Protein AF-A0A564ZM35-F1 (afdb_monomer_lite)

Structure (mmCIF, N/CA/C/O backbone):
data_AF-A0A564ZM35-F1
#
_entry.id   AF-A0A564ZM35-F1
#
loop_
_atom_site.group_PDB
_atom_site.id
_atom_site.type_symbol
_atom_site.label_atom_id
_atom_site.label_alt_id
_atom_site.label_comp_id
_atom_site.label_asym_id
_atom_site.label_entity_id
_at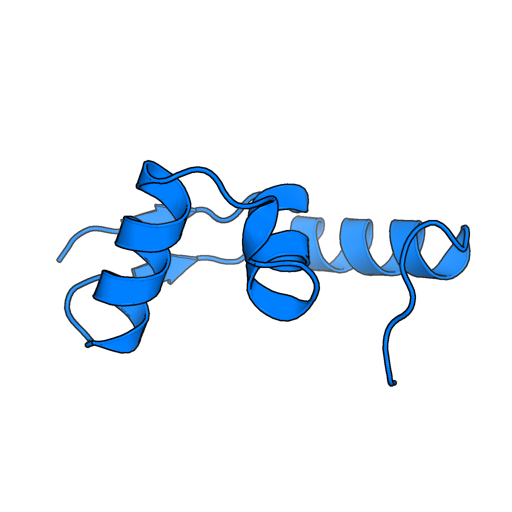om_site.label_seq_id
_atom_site.pdbx_PDB_ins_code
_atom_site.Cartn_x
_atom_site.Cartn_y
_atom_site.Cartn_z
_atom_site.occupancy
_atom_site.B_iso_or_equiv
_atom_site.auth_seq_id
_atom_site.auth_comp_id
_atom_site.auth_asym_id
_atom_site.auth_atom_id
_atom_site.pdbx_PDB_model_num
ATOM 1 N N . MET A 1 1 ? -17.676 6.108 10.965 1.00 79.50 1 MET A N 1
ATOM 2 C CA . MET A 1 1 ? -16.814 5.303 10.076 1.00 79.50 1 MET A CA 1
ATOM 3 C C . MET A 1 1 ? -15.576 6.124 9.782 1.00 79.50 1 MET A C 1
ATOM 5 O O . MET A 1 1 ? -15.725 7.230 9.277 1.00 79.50 1 MET A O 1
ATOM 9 N N . THR A 1 2 ? -14.400 5.662 10.199 1.00 95.38 2 THR A N 1
ATOM 10 C CA . THR A 1 2 ? -13.157 6.442 10.087 1.00 95.38 2 THR A CA 1
ATOM 11 C C . THR A 1 2 ? -12.680 6.474 8.638 1.00 95.38 2 THR A C 1
ATOM 13 O O . THR A 1 2 ? -12.757 5.461 7.941 1.00 95.38 2 THR A O 1
ATOM 16 N N . THR A 1 3 ? -12.187 7.627 8.191 1.00 97.88 3 THR A N 1
ATOM 17 C CA . THR A 1 3 ? -11.635 7.811 6.846 1.00 97.88 3 THR A CA 1
ATOM 18 C C . THR A 1 3 ? -10.145 8.089 6.953 1.00 97.88 3 THR A C 1
ATOM 20 O O . THR A 1 3 ? -9.729 8.978 7.692 1.00 97.88 3 THR A O 1
ATOM 23 N N . TYR A 1 4 ? -9.358 7.342 6.192 1.00 98.19 4 TYR A N 1
ATOM 24 C CA . TYR A 1 4 ? -7.919 7.516 6.056 1.00 98.19 4 TYR A CA 1
ATOM 25 C C . TYR A 1 4 ? -7.585 7.906 4.617 1.00 98.19 4 TYR A C 1
ATOM 27 O O . TYR A 1 4 ? -8.311 7.550 3.688 1.00 98.19 4 TYR A O 1
ATOM 35 N N . ILE A 1 5 ? -6.472 8.607 4.429 1.00 98.00 5 ILE A N 1
ATOM 36 C CA . ILE A 1 5 ? -5.911 8.908 3.111 1.00 98.00 5 ILE A CA 1
ATOM 37 C C . ILE A 1 5 ? -4.630 8.089 2.980 1.00 98.00 5 ILE A C 1
ATOM 39 O O . ILE A 1 5 ? -3.774 8.145 3.864 1.00 98.00 5 ILE A O 1
ATOM 43 N N . ALA A 1 6 ? -4.526 7.286 1.923 1.00 97.69 6 ALA A N 1
ATOM 44 C CA . ALA A 1 6 ? -3.319 6.519 1.654 1.00 97.69 6 ALA A CA 1
ATOM 45 C C . ALA A 1 6 ? -2.212 7.429 1.106 1.00 97.69 6 ALA A C 1
ATOM 47 O O . ALA A 1 6 ? -2.470 8.295 0.273 1.00 97.69 6 ALA A O 1
ATOM 48 N N . ASP A 1 7 ? -0.988 7.186 1.565 1.00 96.88 7 ASP A N 1
ATOM 49 C CA . ASP A 1 7 ? 0.242 7.681 0.952 1.00 96.88 7 ASP A CA 1
ATOM 50 C C . ASP A 1 7 ? 0.765 6.610 -0.015 1.00 96.88 7 ASP A C 1
ATOM 52 O O . ASP A 1 7 ? 0.430 5.425 0.112 1.00 96.88 7 ASP A O 1
ATOM 56 N N . THR A 1 8 ? 1.628 6.996 -0.947 1.00 96.62 8 THR A N 1
ATOM 57 C CA . THR A 1 8 ? 2.247 6.072 -1.900 1.00 96.62 8 THR A CA 1
ATOM 58 C C . THR A 1 8 ? 2.959 4.909 -1.222 1.00 96.62 8 THR A C 1
ATOM 60 O O . THR A 1 8 ? 2.745 3.755 -1.601 1.00 96.62 8 THR A O 1
ATOM 63 N N . HIS A 1 9 ? 3.740 5.155 -0.168 1.00 95.25 9 HIS A N 1
ATOM 64 C CA . HIS A 1 9 ? 4.440 4.067 0.514 1.00 95.25 9 HIS A CA 1
ATOM 65 C C . HIS A 1 9 ? 3.489 3.139 1.263 1.00 95.25 9 HIS A C 1
ATOM 67 O O . HIS A 1 9 ? 3.706 1.926 1.273 1.00 95.25 9 HIS A O 1
ATOM 73 N N . SER A 1 10 ? 2.432 3.677 1.879 1.00 96.75 10 SER A N 1
ATOM 74 C CA . SER A 1 10 ? 1.495 2.840 2.628 1.00 96.75 10 SER A CA 1
ATOM 75 C C . SER A 1 10 ? 0.708 1.914 1.704 1.00 96.75 10 SER A C 1
ATOM 77 O O . SER A 1 10 ? 0.531 0.746 2.049 1.00 96.75 10 SER A O 1
ATOM 79 N N . LEU A 1 11 ? 0.315 2.391 0.516 1.00 96.50 11 LEU A N 1
ATOM 80 C CA . LEU A 1 11 ? -0.361 1.571 -0.487 1.00 96.50 11 LEU A CA 1
ATOM 81 C C . LEU A 1 11 ? 0.582 0.531 -1.112 1.00 96.50 11 LEU A C 1
ATOM 83 O O . LEU A 1 11 ? 0.230 -0.646 -1.160 1.00 96.50 11 LEU A O 1
ATOM 87 N N . ILE A 1 12 ? 1.797 0.924 -1.517 1.00 95.00 12 ILE A N 1
ATOM 88 C CA . ILE A 1 12 ? 2.797 -0.009 -2.072 1.00 95.00 12 ILE A CA 1
ATOM 89 C C . ILE A 1 12 ? 3.114 -1.127 -1.075 1.00 95.00 12 ILE A C 1
ATOM 91 O O . ILE A 1 12 ? 3.137 -2.301 -1.444 1.00 95.00 12 ILE A O 1
ATOM 95 N N . TRP A 1 13 ? 3.370 -0.791 0.192 1.00 95.69 13 TRP A N 1
ATOM 96 C CA . TRP A 1 13 ? 3.710 -1.804 1.192 1.00 95.69 13 TRP A CA 1
ATOM 97 C C . TRP A 1 13 ? 2.521 -2.682 1.545 1.00 95.69 13 TRP A C 1
ATOM 99 O O . TRP A 1 13 ? 2.708 -3.882 1.694 1.00 95.69 13 TRP A O 1
ATOM 109 N N . TYR A 1 14 ? 1.308 -2.134 1.625 1.00 95.81 14 TYR A N 1
ATOM 110 C CA . TYR A 1 14 ? 0.116 -2.956 1.828 1.00 95.81 14 TYR A CA 1
ATOM 111 C C . TYR A 1 14 ? -0.052 -4.018 0.727 1.00 95.81 14 TYR A C 1
ATOM 113 O O . TYR A 1 14 ? -0.376 -5.159 1.043 1.00 95.81 14 TYR A O 1
ATOM 121 N N . LEU A 1 15 ? 0.220 -3.663 -0.533 1.00 92.12 15 LEU A N 1
ATOM 122 C CA . LEU A 1 15 ? 0.035 -4.557 -1.680 1.00 92.12 15 LEU A CA 1
ATOM 123 C C . LEU A 1 15 ? 1.189 -5.549 -1.894 1.00 92.12 15 LEU A C 1
ATOM 125 O O . LEU A 1 15 ? 0.934 -6.693 -2.251 1.00 92.12 15 LEU A O 1
ATOM 129 N N . GLY A 1 16 ? 2.445 -5.129 -1.705 1.00 90.50 16 GLY A N 1
ATOM 130 C CA . GLY A 1 16 ? 3.612 -5.918 -2.133 1.00 90.50 16 GLY A CA 1
ATOM 131 C C . GLY A 1 16 ? 4.663 -6.210 -1.062 1.00 90.50 16 GLY A C 1
ATOM 132 O O . GLY A 1 16 ? 5.571 -7.000 -1.301 1.00 90.50 16 GLY A O 1
ATOM 133 N N . ALA A 1 17 ? 4.592 -5.574 0.110 1.00 91.12 17 ALA A N 1
ATOM 134 C CA . ALA A 1 17 ? 5.573 -5.773 1.180 1.00 91.12 17 ALA A CA 1
ATOM 135 C C . ALA A 1 17 ? 4.961 -5.484 2.563 1.00 91.12 17 ALA A C 1
ATOM 137 O O . ALA A 1 17 ? 5.407 -4.549 3.243 1.00 91.12 17 ALA A O 1
ATOM 138 N N . PRO A 1 18 ? 3.935 -6.247 2.994 1.00 90.06 18 PRO A N 1
ATOM 139 C CA . PRO A 1 18 ? 3.143 -5.908 4.171 1.00 90.06 18 PRO A CA 1
ATOM 140 C C . PRO A 1 18 ? 3.992 -5.813 5.432 1.00 90.06 18 PRO A C 1
ATOM 142 O O . PRO A 1 18 ? 3.662 -5.005 6.292 1.00 90.06 18 PRO A O 1
ATOM 145 N N . ASP A 1 19 ? 5.110 -6.535 5.533 1.00 93.06 19 ASP A N 1
ATOM 146 C CA . ASP A 1 19 ? 6.044 -6.477 6.666 1.00 93.06 19 ASP A CA 1
ATOM 147 C C . ASP A 1 19 ? 6.664 -5.090 6.882 1.00 93.06 19 ASP A C 1
ATOM 149 O O . ASP A 1 19 ? 6.954 -4.713 8.017 1.00 93.06 19 ASP A O 1
ATOM 153 N N . ARG A 1 20 ? 6.797 -4.285 5.818 1.00 94.69 20 ARG A N 1
ATOM 154 C CA . ARG A 1 20 ? 7.292 -2.898 5.890 1.00 94.69 20 ARG A CA 1
ATOM 155 C C . ARG A 1 20 ? 6.231 -1.908 6.374 1.00 94.69 20 ARG A C 1
ATOM 157 O O . ARG A 1 20 ? 6.555 -0.766 6.695 1.00 94.69 20 ARG A O 1
ATOM 164 N N . LEU A 1 21 ? 4.966 -2.322 6.432 1.00 96.56 21 LEU A N 1
ATOM 165 C CA . LEU A 1 21 ? 3.854 -1.477 6.842 1.00 96.56 21 LEU A CA 1
ATOM 166 C C . LEU A 1 21 ? 3.809 -1.334 8.370 1.00 96.56 21 LEU A C 1
ATOM 168 O O . LEU A 1 21 ? 3.703 -2.316 9.106 1.00 96.56 21 LEU A O 1
ATOM 172 N N . GLY A 1 22 ? 3.837 -0.094 8.859 1.00 96.31 22 GLY A N 1
ATOM 173 C CA . GLY A 1 22 ? 3.715 0.189 10.290 1.00 96.31 22 GLY A CA 1
ATOM 174 C C . GLY A 1 22 ? 2.386 -0.299 10.884 1.00 96.31 22 GLY A C 1
ATOM 175 O O . GLY A 1 22 ? 1.360 -0.352 10.202 1.00 96.31 22 GLY A O 1
ATOM 176 N N . SER A 1 23 ? 2.379 -0.600 12.187 1.00 96.62 23 SER A N 1
ATOM 177 C CA . SER A 1 23 ? 1.229 -1.187 12.898 1.00 96.62 23 SER A CA 1
ATOM 178 C C . SER A 1 23 ? -0.070 -0.383 12.755 1.00 96.62 23 SER A C 1
ATOM 180 O O . SER A 1 23 ? -1.130 -0.963 12.531 1.00 96.62 23 SER A O 1
ATOM 182 N N . ARG A 1 24 ? 0.006 0.954 12.815 1.00 96.31 24 ARG A N 1
ATOM 183 C CA . ARG A 1 24 ? -1.161 1.839 12.642 1.00 96.31 24 ARG A CA 1
ATOM 184 C C . ARG A 1 24 ? -1.758 1.757 11.239 1.00 96.31 24 ARG A C 1
ATOM 186 O O . ARG A 1 24 ? -2.972 1.669 11.103 1.00 96.31 24 ARG A O 1
ATOM 193 N N . ALA A 1 25 ? -0.913 1.763 10.209 1.00 97.00 25 ALA A N 1
ATOM 194 C CA . ALA A 1 25 ? -1.372 1.647 8.830 1.00 97.00 25 ALA A CA 1
ATOM 195 C C . ALA A 1 25 ? -1.967 0.256 8.580 1.00 97.00 25 ALA A C 1
ATOM 197 O O . ALA A 1 25 ? -3.059 0.149 8.032 1.00 97.00 25 ALA A O 1
ATOM 198 N N . ARG A 1 26 ? -1.320 -0.805 9.083 1.00 97.44 26 ARG A N 1
ATOM 199 C CA . ARG A 1 26 ? -1.849 -2.174 9.003 1.00 97.44 26 ARG A CA 1
ATOM 200 C C . ARG A 1 26 ? -3.226 -2.298 9.661 1.00 97.44 26 ARG A C 1
ATOM 202 O O . ARG A 1 26 ? -4.118 -2.916 9.088 1.00 97.44 26 ARG A O 1
ATOM 209 N N . HIS A 1 27 ? -3.420 -1.670 10.821 1.00 97.38 27 HIS A N 1
ATOM 210 C CA . HIS A 1 27 ? -4.729 -1.610 11.470 1.00 97.38 27 HIS A CA 1
ATOM 211 C C . HIS A 1 27 ? -5.762 -0.861 10.614 1.00 97.38 27 HIS A C 1
ATOM 213 O O . HIS A 1 27 ? -6.841 -1.394 10.383 1.00 97.38 27 HIS A O 1
ATOM 219 N N . ALA A 1 28 ? -5.424 0.314 10.071 1.00 97.88 28 ALA A N 1
ATOM 220 C CA . ALA A 1 28 ? -6.328 1.084 9.211 1.00 97.88 28 ALA A CA 1
ATOM 221 C C . ALA A 1 28 ? -6.784 0.299 7.965 1.00 97.88 28 ALA A C 1
ATOM 223 O O . ALA A 1 28 ? -7.975 0.273 7.654 1.00 97.88 28 ALA A O 1
ATOM 224 N N . PHE A 1 29 ? -5.860 -0.386 7.284 1.00 97.62 29 PHE A N 1
ATOM 225 C CA . PHE A 1 29 ? -6.194 -1.241 6.142 1.00 97.62 29 PHE A CA 1
ATOM 226 C C . PHE A 1 29 ? -7.023 -2.470 6.548 1.00 97.62 29 PHE A C 1
ATOM 228 O O . PHE A 1 29 ? -7.944 -2.844 5.823 1.00 97.62 29 PHE A O 1
ATOM 235 N N . SER A 1 30 ? -6.756 -3.074 7.712 1.00 97.19 30 SER A N 1
ATOM 236 C CA . SER A 1 30 ? -7.560 -4.185 8.247 1.00 97.19 30 SER A CA 1
ATOM 237 C C . SER A 1 30 ? -9.002 -3.756 8.543 1.00 97.19 30 SER A C 1
ATOM 239 O O . SER A 1 30 ? -9.949 -4.396 8.088 1.00 97.19 30 SER A O 1
ATOM 241 N N . GLU A 1 31 ? -9.186 -2.618 9.218 1.00 98.06 31 GLU A N 1
ATOM 242 C CA . GLU A 1 31 ? -10.512 -2.049 9.485 1.00 98.06 31 GLU A CA 1
ATOM 243 C C . GLU A 1 31 ? -11.260 -1.719 8.188 1.00 98.06 31 GLU A C 1
ATOM 245 O O . GLU A 1 31 ? -12.462 -1.966 8.088 1.00 98.06 31 GLU A O 1
ATOM 250 N N . ALA A 1 32 ? -10.558 -1.196 7.178 1.00 97.56 32 ALA A N 1
ATOM 251 C CA . ALA A 1 32 ? -11.147 -0.915 5.872 1.00 97.56 32 ALA A CA 1
ATOM 252 C C . ALA A 1 32 ? -11.575 -2.197 5.143 1.00 97.56 32 ALA A C 1
ATOM 254 O O . ALA A 1 32 ? -12.688 -2.263 4.625 1.00 97.56 32 ALA A O 1
ATOM 255 N N . THR A 1 33 ? -10.741 -3.240 5.179 1.00 96.19 33 THR A N 1
ATOM 256 C CA . THR A 1 33 ? -11.050 -4.559 4.595 1.00 96.19 33 THR A CA 1
ATOM 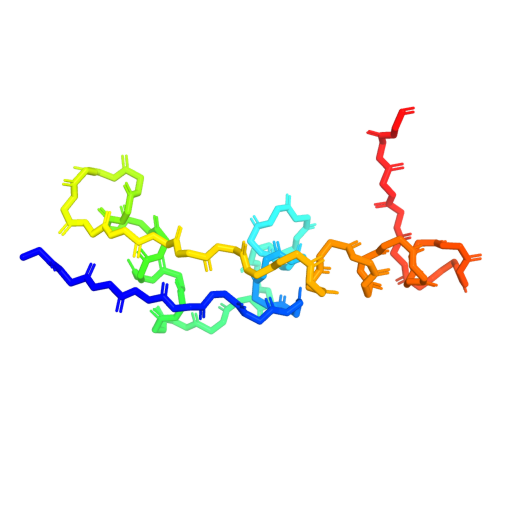257 C C . THR A 1 33 ? -12.254 -5.205 5.283 1.00 96.19 33 THR A C 1
ATOM 259 O O . THR A 1 33 ? -13.066 -5.862 4.640 1.00 96.19 33 THR A O 1
ATOM 262 N N . ALA A 1 34 ? -12.419 -4.969 6.585 1.00 97.38 34 ALA A N 1
ATOM 263 C CA . ALA A 1 34 ? -13.557 -5.449 7.357 1.00 97.38 34 ALA A CA 1
ATOM 264 C C . ALA A 1 34 ? -14.810 -4.549 7.267 1.00 97.38 34 ALA A C 1
ATOM 266 O O . ALA A 1 34 ? -15.758 -4.747 8.026 1.00 97.38 34 ALA A O 1
ATOM 267 N N . GLY A 1 35 ? -14.816 -3.534 6.392 1.00 97.38 35 GLY A N 1
ATOM 268 C CA . GLY A 1 35 ? -15.949 -2.623 6.193 1.00 97.38 35 GLY A CA 1
ATOM 269 C C . GLY A 1 35 ? -16.178 -1.607 7.321 1.00 97.38 35 GLY A C 1
ATOM 270 O O . GLY A 1 35 ? -17.204 -0.931 7.336 1.00 97.38 35 GLY A O 1
ATOM 271 N N . ARG A 1 36 ? -15.240 -1.477 8.269 1.00 98.00 36 ARG A N 1
ATOM 272 C CA . ARG A 1 36 ? -15.328 -0.571 9.433 1.00 98.00 36 ARG A CA 1
ATOM 273 C C . ARG A 1 36 ? -14.656 0.789 9.211 1.00 98.00 36 ARG A C 1
ATOM 275 O O . ARG A 1 36 ? -14.891 1.729 9.975 1.00 98.00 36 ARG A O 1
ATOM 282 N N . ALA A 1 37 ? -13.867 0.928 8.147 1.00 98.12 37 ALA A N 1
ATOM 283 C CA . ALA A 1 37 ? -13.218 2.175 7.742 1.00 98.12 37 ALA A CA 1
ATOM 284 C C . ALA A 1 37 ? -13.232 2.364 6.214 1.00 98.12 37 ALA A C 1
ATOM 286 O O . ALA A 1 37 ? -13.592 1.460 5.463 1.00 98.12 37 ALA A O 1
ATOM 287 N N . ARG A 1 38 ? -12.836 3.553 5.746 1.00 98.25 38 ARG A N 1
ATOM 288 C CA . ARG A 1 38 ? -12.586 3.844 4.324 1.00 98.25 38 ARG A CA 1
ATOM 289 C C . ARG A 1 38 ? -11.146 4.295 4.120 1.00 98.25 38 ARG A C 1
ATOM 291 O O . ARG A 1 38 ? -10.635 5.094 4.904 1.00 98.25 38 ARG A O 1
ATOM 298 N N . ILE A 1 39 ? -10.531 3.831 3.037 1.00 98.25 39 ILE A N 1
ATOM 299 C CA . ILE A 1 39 ? -9.236 4.313 2.550 1.00 98.25 39 ILE A CA 1
ATOM 300 C C . ILE A 1 39 ? -9.507 5.088 1.263 1.00 98.25 39 ILE A C 1
ATOM 302 O O . ILE A 1 39 ? -10.021 4.527 0.298 1.00 98.25 39 ILE A O 1
ATOM 306 N N . ILE A 1 40 ? -9.185 6.377 1.254 1.00 98.25 40 ILE A N 1
ATOM 307 C CA . ILE A 1 40 ? -9.179 7.190 0.040 1.00 98.25 40 ILE A CA 1
ATOM 308 C C . ILE A 1 40 ? -7.791 7.085 -0.577 1.00 98.25 40 ILE A C 1
ATOM 310 O O . ILE A 1 40 ? -6.795 7.340 0.100 1.00 98.25 40 ILE A O 1
ATOM 314 N N . VAL A 1 41 ? -7.735 6.730 -1.858 1.00 97.81 41 VAL A N 1
ATOM 315 C CA . VAL A 1 41 ? -6.502 6.727 -2.648 1.00 97.81 41 VAL A CA 1
ATOM 316 C C . VAL A 1 41 ? -6.527 7.958 -3.555 1.00 97.81 41 VAL A C 1
ATOM 318 O O . VAL A 1 41 ? -7.321 7.994 -4.497 1.00 97.81 41 VAL A O 1
ATOM 321 N N . PRO A 1 42 ? -5.721 8.996 -3.274 1.00 98.19 42 PRO A N 1
ATOM 322 C CA . PRO A 1 42 ? -5.596 10.141 -4.167 1.00 98.19 42 PRO A CA 1
ATOM 323 C C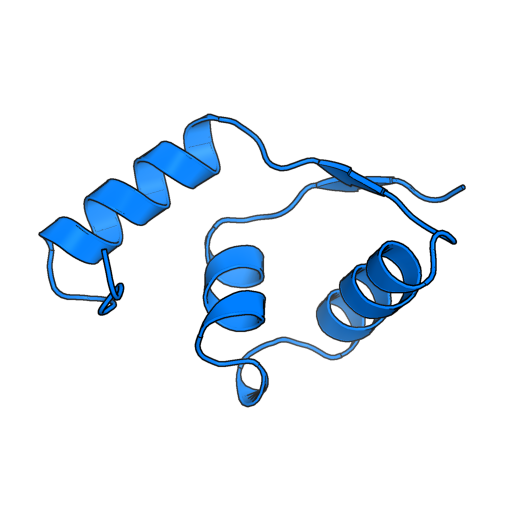 . PRO A 1 42 ? -5.068 9.722 -5.543 1.00 98.19 42 PRO A C 1
ATOM 325 O O . PRO A 1 42 ? -4.186 8.876 -5.639 1.00 98.19 42 PRO A O 1
ATOM 328 N N . VAL A 1 43 ? -5.531 10.367 -6.617 1.00 97.50 43 VAL A N 1
ATOM 329 C CA . VAL A 1 43 ? -5.051 10.067 -7.984 1.00 97.50 43 VAL A CA 1
ATOM 330 C C . VAL A 1 43 ? -3.537 10.276 -8.120 1.00 97.50 43 VAL A C 1
ATOM 332 O O . VAL A 1 43 ? -2.874 9.504 -8.806 1.00 97.50 43 VAL A O 1
ATOM 335 N N . ILE A 1 44 ? -2.967 11.265 -7.422 1.00 97.50 44 ILE A N 1
ATOM 336 C CA . ILE A 1 44 ? -1.517 11.518 -7.435 1.00 97.50 44 ILE A CA 1
ATOM 337 C C . ILE A 1 44 ? -0.704 10.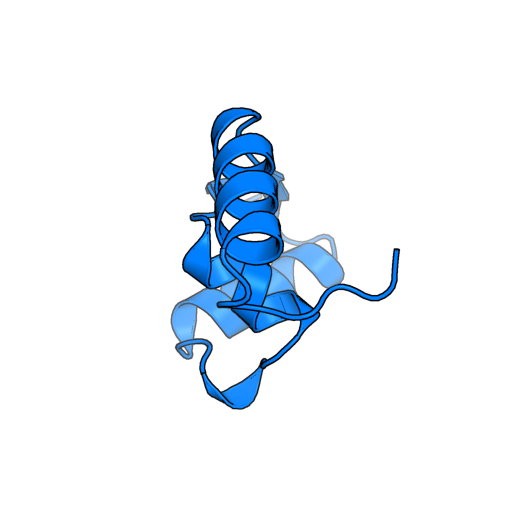326 -6.907 1.00 97.50 44 ILE A C 1
ATOM 339 O O . ILE A 1 44 ? 0.363 10.046 -7.440 1.00 97.50 44 ILE A O 1
ATOM 343 N N . VAL A 1 45 ? -1.241 9.565 -5.945 1.00 98.00 45 VAL A N 1
ATOM 344 C CA . VAL A 1 45 ? -0.587 8.354 -5.426 1.00 98.00 45 VAL A CA 1
ATOM 345 C C . VAL A 1 45 ? -0.434 7.310 -6.531 1.00 98.00 45 VAL A C 1
ATOM 347 O O . VAL A 1 45 ? 0.609 6.675 -6.642 1.00 98.00 45 VAL A O 1
ATOM 350 N N . LEU A 1 46 ? -1.435 7.165 -7.405 1.00 95.75 46 LEU A N 1
ATOM 351 C CA . LEU A 1 46 ? -1.338 6.251 -8.545 1.00 95.75 46 LEU A CA 1
ATOM 352 C C . LEU A 1 46 ? -0.248 6.696 -9.530 1.00 95.75 46 LEU A C 1
ATOM 354 O O . LEU A 1 46 ? 0.527 5.862 -9.991 1.00 95.75 46 LEU A O 1
ATOM 358 N N . ALA A 1 47 ? -0.146 7.999 -9.812 1.00 96.06 47 ALA A N 1
ATOM 359 C CA . ALA A 1 47 ? 0.914 8.531 -10.667 1.00 96.06 47 ALA A CA 1
ATOM 360 C C . ALA A 1 47 ? 2.309 8.281 -10.068 1.00 96.06 47 ALA A C 1
ATOM 362 O O . ALA A 1 47 ? 3.209 7.826 -10.771 1.00 96.06 47 ALA A O 1
ATOM 363 N N . GLU A 1 48 ? 2.494 8.509 -8.765 1.00 95.81 48 GLU A N 1
ATOM 364 C CA 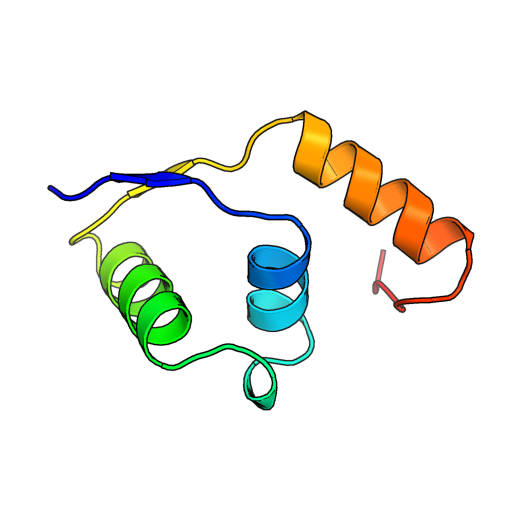. GLU A 1 48 ? 3.759 8.223 -8.080 1.00 95.81 48 GLU A CA 1
ATOM 365 C C . GLU A 1 48 ? 4.126 6.734 -8.127 1.00 95.81 48 GLU A C 1
ATOM 367 O O . GLU A 1 48 ? 5.290 6.405 -8.363 1.00 95.81 48 GLU A O 1
ATOM 372 N N . ILE A 1 49 ? 3.151 5.831 -7.967 1.00 94.31 49 ILE A N 1
ATOM 373 C CA . ILE A 1 49 ? 3.369 4.384 -8.111 1.00 94.31 49 ILE A CA 1
ATOM 374 C C . ILE A 1 49 ? 3.880 4.053 -9.516 1.00 94.31 49 ILE A C 1
ATOM 376 O O . ILE A 1 49 ? 4.878 3.342 -9.630 1.00 94.31 49 ILE A O 1
ATOM 380 N N . VAL A 1 50 ? 3.261 4.600 -10.570 1.00 93.19 50 VAL A N 1
ATOM 381 C CA . VAL A 1 50 ? 3.722 4.411 -11.958 1.00 93.19 50 VAL A CA 1
ATOM 382 C C . VAL A 1 50 ? 5.176 4.864 -12.108 1.00 93.19 50 VAL A C 1
ATOM 384 O O . VAL A 1 50 ? 6.016 4.074 -12.533 1.00 93.19 50 VAL A O 1
ATOM 387 N N . PHE A 1 51 ? 5.520 6.072 -11.651 1.00 93.69 51 PHE A N 1
ATOM 388 C CA . PHE A 1 51 ? 6.899 6.574 -11.712 1.00 93.69 51 PHE A CA 1
ATOM 389 C C . PHE A 1 51 ? 7.901 5.709 -10.926 1.00 93.69 51 PHE A C 1
ATOM 391 O O . PHE A 1 51 ? 9.056 5.556 -11.334 1.00 93.69 51 PHE A O 1
ATOM 398 N N . ILE A 1 52 ? 7.503 5.160 -9.775 1.00 92.56 52 ILE A N 1
ATOM 399 C CA . ILE A 1 52 ? 8.346 4.270 -8.962 1.00 92.56 52 ILE A CA 1
ATOM 400 C C . ILE A 1 52 ? 8.604 2.946 -9.694 1.00 92.56 52 ILE A C 1
ATOM 402 O O . ILE A 1 52 ? 9.742 2.460 -9.676 1.00 92.56 52 ILE A O 1
ATOM 406 N N . VAL A 1 53 ? 7.576 2.384 -10.336 1.00 89.75 53 VAL A N 1
ATOM 407 C CA . VAL A 1 53 ? 7.672 1.152 -11.133 1.00 89.75 53 VAL A CA 1
ATOM 408 C C . VAL A 1 53 ? 8.547 1.375 -12.366 1.00 89.75 53 VAL A C 1
ATOM 410 O O . VAL A 1 53 ? 9.488 0.615 -12.582 1.00 89.75 53 VAL A O 1
ATOM 413 N N . GLU A 1 54 ? 8.331 2.460 -13.115 1.00 90.12 54 GLU A N 1
ATOM 414 C CA . GLU A 1 54 ? 9.139 2.814 -14.294 1.00 90.12 54 GLU A CA 1
ATOM 415 C C . GLU A 1 54 ? 10.626 2.997 -13.960 1.00 90.12 54 GLU A C 1
ATOM 417 O O . GLU A 1 54 ? 11.502 2.633 -14.742 1.00 90.12 54 GLU A O 1
ATOM 422 N N . ARG A 1 55 ? 10.939 3.517 -12.766 1.00 89.88 55 ARG A N 1
ATOM 423 C CA 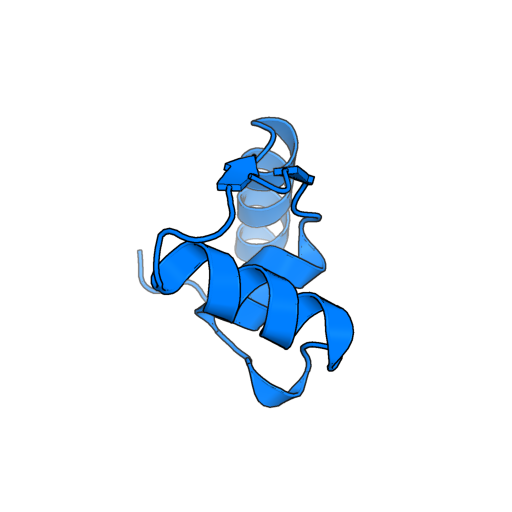. ARG A 1 55 ? 12.324 3.650 -12.280 1.00 89.88 55 ARG A CA 1
ATOM 424 C C . ARG A 1 55 ? 12.920 2.348 -11.732 1.00 89.88 55 ARG A C 1
ATOM 426 O O . ARG A 1 55 ? 14.023 2.384 -11.186 1.00 89.88 55 ARG A O 1
ATOM 433 N N . GLY A 1 56 ? 12.207 1.225 -11.813 1.00 82.00 56 GLY A N 1
ATOM 434 C CA . GLY A 1 56 ? 12.666 -0.087 -11.350 1.00 82.00 56 GLY A CA 1
ATOM 435 C C . GLY A 1 56 ? 12.813 -0.209 -9.830 1.00 82.00 56 GLY A C 1
ATOM 436 O O . GLY A 1 56 ? 13.483 -1.121 -9.350 1.00 82.00 56 GLY A O 1
ATOM 437 N N . ARG A 1 57 ? 12.217 0.708 -9.053 1.00 78.69 57 ARG A N 1
ATOM 438 C CA . ARG A 1 57 ? 12.304 0.705 -7.579 1.00 78.69 57 ARG A CA 1
ATOM 439 C C . ARG A 1 57 ? 11.339 -0.289 -6.932 1.00 78.69 57 ARG A C 1
ATOM 441 O O . ARG A 1 57 ? 11.561 -0.698 -5.795 1.00 78.69 57 ARG A O 1
ATOM 448 N N . VAL A 1 58 ? 10.275 -0.653 -7.645 1.00 82.19 58 VAL A N 1
ATOM 449 C CA . VAL A 1 58 ? 9.274 -1.659 -7.267 1.00 82.19 58 VAL A CA 1
ATOM 450 C C . VAL A 1 58 ? 8.911 -2.451 -8.522 1.00 82.19 58 VAL A C 1
ATOM 452 O O . VAL A 1 58 ? 8.845 -1.877 -9.606 1.00 82.19 58 VAL A O 1
ATOM 455 N N . ARG A 1 59 ? 8.686 -3.761 -8.383 1.00 80.12 59 ARG A N 1
ATOM 456 C CA . ARG A 1 59 ? 8.108 -4.591 -9.447 1.00 80.12 59 ARG A CA 1
ATOM 457 C C . ARG A 1 59 ? 6.600 -4.659 -9.248 1.00 80.12 59 ARG A C 1
ATOM 459 O O . ARG A 1 59 ? 6.153 -4.915 -8.134 1.00 80.12 59 ARG A O 1
ATOM 466 N N . ALA A 1 60 ? 5.854 -4.418 -10.314 1.00 77.06 60 ALA A N 1
ATOM 467 C CA . ALA A 1 60 ? 4.425 -4.663 -10.373 1.00 77.06 60 ALA A CA 1
ATOM 468 C C . ALA A 1 60 ? 4.186 -5.761 -11.408 1.00 77.06 60 ALA A C 1
ATOM 470 O O . ALA A 1 60 ? 4.763 -5.702 -12.496 1.00 77.06 60 ALA A O 1
ATOM 471 N N . ASP A 1 61 ? 3.358 -6.739 -11.059 1.00 71.19 61 ASP A N 1
ATOM 472 C CA . ASP A 1 61 ? 2.834 -7.704 -12.020 1.00 71.19 61 ASP A CA 1
ATOM 473 C C . ASP A 1 61 ? 1.662 -7.012 -12.732 1.00 71.19 61 ASP A C 1
ATOM 475 O O . ASP A 1 61 ? 0.550 -6.957 -12.204 1.00 71.19 61 ASP A O 1
ATOM 479 N N . VAL A 1 62 ? 1.963 -6.365 -13.861 1.00 57.50 62 VAL A N 1
ATOM 480 C CA . VAL A 1 62 ? 1.000 -5.676 -14.742 1.00 57.50 62 VAL A CA 1
ATOM 481 C C . VAL A 1 62 ? 0.627 -6.541 -15.931 1.00 57.50 62 VAL A C 1
ATOM 483 O O . VAL A 1 62 ? 1.542 -7.171 -16.506 1.00 57.50 62 VAL A O 1
#

InterPro domains:
  IPR029060 PIN-like domain superfamily [SSF88723] (1-57)

Foldseek 3Di:
DAEEEDALVLVQCVVPNVVPHDPVSVVQVVCVVVVNYYYHYDPVSVVVNVVCCVVVVDPDPD

Radius of gyration: 12.08 Å; chains: 1; bounding box: 30×19×28 Å

Secondary structure (DSSP, 8-state):
-EEEE--HHHHHHHHH-GGGS-HHHHHHHHHHHTTSEEEE--HHHHHHHHHHHHTTSS----

pLDDT: mean 93.28, std 7.56, range [57.5, 98.25]

Sequence (62 aa):
MTTYIADTHSLIWYLGAPDRLGSRARHAFSEATAGRARIIVPVIVLAEIVFIVERGRVRADV

Organism: NCBI:txid2211376